Protein AF-A0A8T3ZAR1-F1 (afdb_monomer)

pLDDT: mean 90.06, std 7.73, range [50.22, 97.94]

Secondary structure (DSSP, 8-state):
---HHHHHHHHHHHHHHHHSTTEEHHHHHHHHT--HHHHHHHHHHHHHTTSEEEEE-SS-EEEEETTS---HHHHHHHHHTTSHHHHHHHHHHHHHSSEEHHHHHHHHT--HHHHHHHHHHHHHTTSEEEEEETTEEEEEES-HHHHHHHHHHHHHHH--HHHHHHHHHHHH--

Mean predicted aligned error: 5.58 Å

Foldseek 3Di:
DDDPVLVVLLVLLLVVCQQAPFDFLVVSCVSSVDDSVSSVVSLVVCVVVQQWDWDDDPPGITIHGSVDDDDPLLVLLLSQCLDLLLVQLQLVQLVVQKDFLVRSCVSSVHDSVVSVVSVVSCVVSQQWDWDDDPPTIIIGGPDSPSNLVSLVSNVVVNVHVSSVVSNVVVVVVD

Solvent-accessible surface area (backbone atoms only — not comparable to full-atom values): 9807 Å² total; per-residue (Å²): 134,81,58,68,67,62,50,52,52,44,47,53,50,49,55,48,26,61,64,22,46,55,39,36,66,73,57,48,32,68,76,65,73,46,58,68,72,60,48,53,53,46,51,51,51,37,38,77,70,58,54,30,42,80,45,75,59,102,86,47,56,27,33,30,37,50,89,60,83,70,53,75,65,52,50,54,52,53,59,49,54,68,39,65,70,52,40,50,48,49,53,53,24,61,77,56,58,45,37,37,69,66,57,48,24,63,76,65,72,40,58,66,78,60,44,53,53,52,52,51,50,36,38,77,69,64,42,36,45,72,47,78,57,90,94,45,53,36,35,25,58,67,54,55,66,61,53,50,51,52,46,59,67,30,40,79,61,63,79,43,68,69,59,49,54,51,47,52,58,47,63,75,73,104

Structure (mmCIF, N/CA/C/O backbone):
data_AF-A0A8T3ZAR1-F1
#
_entry.id   AF-A0A8T3ZAR1-F1
#
loop_
_atom_site.group_PDB
_atom_site.id
_atom_site.type_symbol
_atom_site.label_atom_id
_atom_site.label_alt_id
_atom_site.label_comp_id
_atom_site.label_asym_id
_atom_site.label_entity_id
_atom_site.label_seq_id
_atom_site.pdbx_PDB_ins_code
_atom_site.Cartn_x
_atom_site.Cartn_y
_atom_site.Cartn_z
_atom_site.occupancy
_atom_site.B_iso_or_equiv
_atom_site.auth_seq_id
_atom_site.auth_comp_id
_atom_site.auth_asym_id
_atom_site.auth_atom_id
_atom_site.pdbx_PDB_model_num
ATOM 1 N N . MET A 1 1 ? 19.322 3.024 -34.719 1.00 50.22 1 MET A N 1
ATOM 2 C CA . MET A 1 1 ? 18.540 1.819 -34.362 1.00 50.22 1 MET A CA 1
ATOM 3 C C . MET A 1 1 ? 18.859 1.466 -32.922 1.00 50.22 1 MET A C 1
ATOM 5 O O . MET A 1 1 ? 20.012 1.604 -32.543 1.00 50.22 1 MET A O 1
ATOM 9 N N . SER A 1 2 ? 17.866 1.113 -32.104 1.00 66.88 2 SER A N 1
ATOM 10 C CA . SER A 1 2 ? 18.153 0.631 -30.747 1.00 66.88 2 SER A CA 1
ATOM 11 C C . SER A 1 2 ? 18.667 -0.801 -30.834 1.00 66.88 2 SER A C 1
ATOM 13 O O . SER A 1 2 ? 18.075 -1.592 -31.562 1.00 66.88 2 SER A O 1
ATOM 15 N N . ASP A 1 3 ? 19.713 -1.120 -30.076 1.00 81.75 3 ASP A N 1
ATOM 16 C CA . ASP A 1 3 ? 20.172 -2.495 -29.867 1.00 81.75 3 ASP A CA 1
ATOM 17 C C . ASP A 1 3 ? 18.982 -3.376 -29.400 1.00 81.75 3 ASP A C 1
ATOM 19 O O . ASP A 1 3 ? 18.207 -2.938 -28.535 1.00 81.75 3 ASP A O 1
ATOM 23 N N . PRO A 1 4 ? 18.759 -4.560 -30.000 1.00 76.69 4 PRO A N 1
ATOM 24 C CA . PRO A 1 4 ? 17.757 -5.521 -29.544 1.00 76.69 4 PRO A CA 1
ATOM 25 C C . PRO A 1 4 ? 17.892 -5.906 -28.064 1.00 76.69 4 PRO A C 1
ATOM 27 O O . PRO A 1 4 ? 16.878 -5.954 -27.368 1.00 76.69 4 PRO A O 1
ATOM 30 N N . LEU A 1 5 ? 19.115 -6.085 -27.550 1.00 78.31 5 LEU A N 1
ATOM 31 C CA . LEU A 1 5 ? 19.353 -6.421 -26.138 1.00 78.31 5 LEU A CA 1
ATOM 32 C C . LEU A 1 5 ? 18.854 -5.301 -25.219 1.00 78.31 5 LEU A C 1
ATOM 34 O O . LEU A 1 5 ? 18.165 -5.534 -24.228 1.00 78.31 5 LEU A O 1
ATOM 38 N N . GLU A 1 6 ? 19.110 -4.053 -25.603 1.00 85.94 6 GLU A N 1
ATOM 39 C CA . GLU A 1 6 ? 18.620 -2.866 -24.902 1.00 85.94 6 GLU A CA 1
ATOM 40 C C . GLU A 1 6 ? 17.081 -2.788 -24.867 1.00 85.94 6 GLU A C 1
ATOM 42 O O . GLU A 1 6 ? 16.494 -2.252 -23.919 1.00 85.94 6 GLU A O 1
ATOM 47 N N . LEU A 1 7 ? 16.401 -3.289 -25.906 1.00 87.81 7 LEU A N 1
ATOM 48 C CA . LEU A 1 7 ? 14.938 -3.370 -25.944 1.00 87.81 7 LEU A CA 1
ATOM 49 C C . LEU A 1 7 ? 14.414 -4.452 -24.999 1.00 87.81 7 LEU A C 1
ATOM 51 O O . LEU A 1 7 ? 13.463 -4.182 -24.262 1.00 87.81 7 LEU A O 1
ATOM 55 N N . GLU A 1 8 ? 15.043 -5.624 -24.971 1.00 92.62 8 GLU A N 1
ATOM 56 C CA . GLU A 1 8 ? 14.687 -6.707 -24.050 1.00 92.62 8 GLU A CA 1
ATOM 57 C C . GLU A 1 8 ? 14.888 -6.301 -22.589 1.00 92.62 8 GLU A C 1
ATOM 59 O O . GLU A 1 8 ? 13.991 -6.501 -21.766 1.00 92.62 8 GLU A O 1
ATOM 64 N N . VAL A 1 9 ? 16.007 -5.642 -22.270 1.00 95.19 9 VAL A N 1
ATOM 65 C CA . VAL A 1 9 ? 16.276 -5.137 -20.917 1.00 95.19 9 VAL A CA 1
ATOM 66 C C . VAL A 1 9 ? 15.214 -4.123 -20.492 1.00 95.19 9 VAL A C 1
ATOM 68 O O . VAL A 1 9 ? 14.639 -4.239 -19.406 1.00 95.19 9 VAL A O 1
ATOM 71 N N . ARG A 1 10 ? 14.879 -3.155 -21.354 1.00 95.25 10 ARG A N 1
ATOM 72 C CA . ARG A 1 10 ? 13.817 -2.181 -21.050 1.00 95.25 10 ARG A CA 1
ATOM 73 C C . ARG A 1 10 ? 12.453 -2.830 -20.896 1.00 95.25 10 ARG A C 1
ATOM 75 O O . ARG A 1 10 ? 11.704 -2.415 -20.014 1.00 95.25 10 ARG A O 1
ATOM 82 N N . LYS A 1 11 ? 12.137 -3.837 -21.711 1.00 95.69 11 LYS A N 1
ATOM 83 C CA . LYS A 1 11 ? 10.902 -4.610 -21.576 1.00 95.69 11 LYS A CA 1
ATOM 84 C C . LYS A 1 11 ? 10.863 -5.327 -20.225 1.00 95.69 11 LYS A C 1
ATOM 86 O O . LYS A 1 11 ? 9.904 -5.144 -19.488 1.00 95.69 11 LYS A O 1
ATOM 91 N N . LYS A 1 12 ? 11.940 -6.020 -19.834 1.00 96.81 12 LYS A N 1
ATOM 92 C CA . LYS A 1 12 ? 12.060 -6.681 -18.520 1.00 96.81 12 LYS A CA 1
ATOM 93 C C . LYS A 1 12 ? 11.847 -5.700 -17.364 1.00 96.81 12 LYS A C 1
ATOM 95 O O . LYS A 1 12 ? 11.111 -6.004 -16.424 1.00 96.81 12 LYS A O 1
ATOM 100 N N . ILE A 1 13 ? 12.462 -4.517 -17.431 1.00 97.19 13 ILE A N 1
ATOM 101 C CA . ILE A 1 13 ? 12.293 -3.459 -16.423 1.00 97.19 13 ILE A CA 1
ATOM 102 C C . ILE A 1 13 ? 10.841 -2.978 -16.380 1.00 97.19 13 ILE A C 1
ATOM 104 O O . ILE A 1 13 ? 10.252 -2.915 -15.301 1.00 97.19 13 ILE A O 1
ATOM 108 N N . TYR A 1 14 ? 10.260 -2.657 -17.537 1.00 96.56 14 TYR A N 1
ATOM 109 C CA . TYR A 1 14 ? 8.886 -2.175 -17.640 1.00 96.56 14 TYR A CA 1
ATOM 110 C C . TYR A 1 14 ? 7.882 -3.198 -17.096 1.00 96.56 14 TYR A C 1
ATOM 112 O O . TYR A 1 14 ? 7.091 -2.865 -16.215 1.00 96.56 14 TYR A O 1
ATOM 120 N N . ASP A 1 15 ? 7.979 -4.453 -17.534 1.00 95.81 15 ASP A N 1
ATOM 121 C CA . ASP A 1 15 ? 7.109 -5.546 -17.094 1.00 95.81 15 ASP A CA 1
ATOM 122 C C . ASP A 1 15 ? 7.235 -5.776 -15.579 1.00 95.81 15 ASP A C 1
ATOM 124 O O . ASP A 1 15 ? 6.244 -6.026 -14.890 1.00 95.81 15 ASP A O 1
ATOM 128 N N . THR A 1 16 ? 8.442 -5.617 -15.023 1.00 96.00 16 THR A N 1
ATOM 129 C CA . THR A 1 16 ? 8.660 -5.689 -13.572 1.00 96.00 16 THR A CA 1
ATOM 130 C C . THR A 1 16 ? 7.985 -4.525 -12.842 1.00 96.00 16 THR A C 1
ATOM 132 O O . THR A 1 16 ? 7.351 -4.745 -11.814 1.00 96.00 16 THR A O 1
ATOM 135 N N . ILE A 1 17 ? 8.055 -3.299 -13.364 1.00 94.12 17 ILE A N 1
ATOM 136 C CA . ILE A 1 17 ? 7.378 -2.131 -12.772 1.00 94.12 17 ILE A CA 1
ATOM 137 C C . ILE A 1 17 ? 5.850 -2.281 -12.831 1.00 94.12 17 ILE A C 1
ATOM 139 O O . ILE A 1 17 ? 5.172 -1.950 -11.861 1.00 94.12 17 ILE A O 1
ATOM 143 N N . VAL A 1 18 ? 5.305 -2.811 -13.930 1.00 91.81 18 VAL A N 1
ATOM 144 C CA . VAL A 1 18 ? 3.868 -3.115 -14.061 1.00 91.81 18 VAL A CA 1
ATOM 145 C C . VAL A 1 18 ? 3.442 -4.194 -13.063 1.00 91.81 18 VAL A C 1
ATOM 147 O O . VAL A 1 18 ? 2.385 -4.089 -12.448 1.00 91.81 18 VAL A O 1
ATOM 150 N N . LYS A 1 19 ? 4.267 -5.231 -12.876 1.00 91.25 19 LYS A N 1
ATOM 151 C CA . LYS A 1 19 ? 3.977 -6.348 -11.964 1.00 91.25 19 LYS A CA 1
ATOM 152 C C . LYS A 1 19 ? 4.133 -5.985 -10.484 1.00 91.25 19 LYS A C 1
ATOM 154 O O . LYS A 1 19 ? 3.480 -6.605 -9.645 1.00 91.25 19 LYS A O 1
ATOM 159 N N . TYR A 1 20 ? 4.992 -5.018 -10.167 1.00 90.38 20 TYR A N 1
ATOM 160 C CA . TYR A 1 20 ? 5.262 -4.544 -8.808 1.00 90.38 20 TYR A CA 1
ATOM 161 C C . TYR A 1 20 ? 5.133 -3.014 -8.742 1.00 90.38 20 TYR A C 1
ATOM 163 O O . TYR A 1 20 ? 6.142 -2.307 -8.638 1.00 90.38 20 TYR A O 1
ATOM 171 N N . PRO A 1 21 ? 3.909 -2.458 -8.799 1.00 89.81 21 PRO A N 1
ATOM 172 C CA . PRO A 1 21 ? 3.741 -1.014 -8.827 1.00 89.81 21 PRO A CA 1
ATOM 173 C C . PRO A 1 21 ? 4.306 -0.355 -7.559 1.00 89.81 21 PRO A C 1
ATOM 175 O O . PRO A 1 21 ? 4.061 -0.782 -6.420 1.00 89.81 21 PRO A O 1
ATOM 178 N N . GLY A 1 22 ? 5.116 0.684 -7.758 1.00 88.19 22 GLY A N 1
ATOM 179 C CA . GLY A 1 22 ? 5.832 1.379 -6.697 1.00 88.19 22 GLY A CA 1
ATOM 180 C C . GLY A 1 22 ? 6.996 0.578 -6.101 1.00 88.19 22 GLY A C 1
ATOM 181 O O . GLY A 1 22 ? 7.357 0.783 -4.939 1.00 88.19 22 GLY A O 1
ATOM 182 N N . ILE A 1 23 ? 7.578 -0.344 -6.865 1.00 89.81 23 ILE A N 1
ATOM 183 C CA . ILE A 1 23 ? 8.871 -0.955 -6.548 1.00 89.81 23 ILE A CA 1
ATOM 184 C C . ILE A 1 23 ? 9.950 0.130 -6.411 1.00 89.81 23 ILE A C 1
ATOM 186 O O . ILE A 1 23 ? 9.902 1.163 -7.086 1.00 89.81 23 ILE A O 1
ATOM 190 N N . HIS A 1 24 ? 10.911 -0.071 -5.508 1.00 90.62 24 HIS A N 1
ATOM 191 C CA . HIS A 1 24 ? 12.069 0.820 -5.367 1.00 90.62 24 HIS A CA 1
ATOM 192 C C . HIS A 1 24 ? 13.283 0.272 -6.125 1.00 90.62 24 HIS A C 1
ATOM 194 O O . HIS A 1 24 ? 13.374 -0.928 -6.378 1.00 90.62 24 HIS A O 1
ATOM 200 N N . LEU A 1 25 ? 14.269 1.132 -6.409 1.00 90.62 25 LEU A N 1
ATOM 201 C CA . LEU A 1 25 ? 15.406 0.800 -7.282 1.00 90.62 25 LEU A CA 1
ATOM 202 C C . LEU A 1 25 ? 16.138 -0.488 -6.871 1.00 90.62 25 LEU A C 1
ATOM 204 O O . LEU A 1 25 ? 16.343 -1.362 -7.701 1.00 90.62 25 L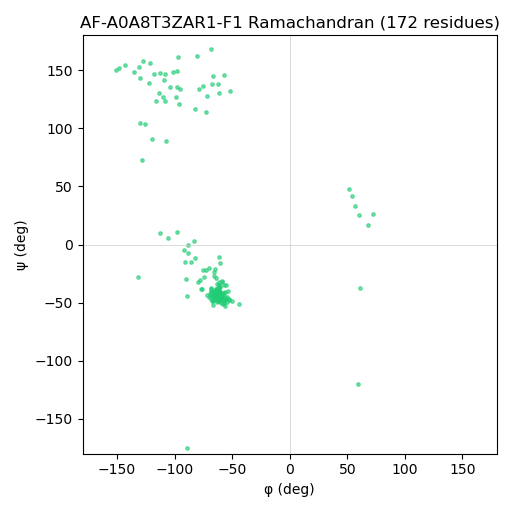EU A O 1
ATOM 208 N N . ARG A 1 26 ? 16.468 -0.652 -5.581 1.00 89.75 26 ARG A N 1
ATOM 209 C CA . ARG A 1 26 ? 17.157 -1.863 -5.086 1.00 89.75 26 ARG A CA 1
ATOM 210 C C . ARG A 1 26 ? 16.361 -3.159 -5.281 1.00 89.75 26 ARG A C 1
ATOM 212 O O . ARG A 1 26 ? 16.948 -4.202 -5.536 1.00 89.75 26 ARG A O 1
ATOM 219 N N . GLU A 1 27 ? 15.040 -3.127 -5.123 1.00 90.38 27 GLU A N 1
ATOM 220 C CA . GLU A 1 27 ? 14.220 -4.323 -5.323 1.00 90.38 27 GLU A CA 1
ATOM 221 C C . GLU A 1 27 ? 14.035 -4.590 -6.815 1.00 90.38 27 GLU A C 1
ATOM 223 O O . GLU A 1 27 ? 14.127 -5.737 -7.241 1.00 90.38 27 GLU A O 1
ATOM 228 N N . LEU A 1 28 ? 13.872 -3.532 -7.614 1.00 93.81 28 LEU A N 1
ATOM 229 C CA . LEU A 1 28 ? 13.849 -3.625 -9.069 1.00 93.81 28 LEU A CA 1
ATOM 230 C C . LEU A 1 28 ? 15.137 -4.280 -9.578 1.00 93.81 28 LEU A C 1
ATOM 232 O O . LEU A 1 28 ? 15.055 -5.270 -10.290 1.00 93.81 28 LEU A O 1
ATOM 236 N N . GLN A 1 29 ? 16.297 -3.829 -9.096 1.00 94.81 29 GLN A N 1
ATOM 237 C CA . GLN A 1 29 ? 17.601 -4.426 -9.377 1.00 94.81 29 GLN A CA 1
ATOM 238 C C . GLN A 1 29 ? 17.645 -5.920 -9.046 1.00 94.81 29 GLN A C 1
ATOM 240 O O . GLN A 1 29 ? 18.060 -6.718 -9.882 1.00 94.81 29 GLN A O 1
ATOM 245 N N . ARG A 1 30 ? 17.190 -6.312 -7.847 1.00 92.81 30 ARG A N 1
ATOM 246 C CA . ARG A 1 30 ? 17.152 -7.723 -7.432 1.00 92.81 30 ARG A CA 1
ATOM 247 C C . ARG A 1 30 ? 16.248 -8.571 -8.324 1.00 92.81 30 ARG A C 1
ATOM 249 O O . ARG A 1 30 ? 16.601 -9.704 -8.610 1.00 92.81 30 ARG A O 1
ATOM 256 N N . LYS A 1 31 ? 15.093 -8.047 -8.745 1.00 93.88 31 LYS A N 1
ATOM 257 C CA . LYS A 1 31 ? 14.138 -8.780 -9.592 1.00 93.88 31 LYS A CA 1
ATOM 258 C C . LYS A 1 31 ? 14.555 -8.827 -11.062 1.00 93.88 31 LYS A C 1
ATOM 260 O O . LYS A 1 31 ? 14.207 -9.774 -11.760 1.00 93.88 31 LYS A O 1
ATOM 265 N N . THR A 1 32 ? 15.256 -7.807 -11.552 1.00 95.06 32 THR A N 1
ATOM 266 C CA . THR A 1 32 ? 15.725 -7.764 -12.942 1.00 95.06 32 THR A CA 1
ATOM 267 C C . THR A 1 32 ? 17.113 -8.368 -13.117 1.00 95.06 32 THR A C 1
ATOM 269 O O . THR A 1 32 ? 17.478 -8.646 -14.256 1.00 95.06 32 THR A O 1
ATOM 272 N N . GLU A 1 33 ? 17.865 -8.574 -12.032 1.00 94.06 33 GLU A N 1
ATOM 273 C CA . GLU A 1 33 ? 19.250 -9.075 -12.028 1.00 94.06 33 GLU A CA 1
ATOM 274 C C . GLU A 1 33 ? 20.199 -8.204 -12.872 1.00 94.06 33 GLU A C 1
ATOM 276 O O . GLU A 1 33 ? 21.136 -8.684 -13.500 1.00 94.06 33 GLU A O 1
ATOM 281 N N . LEU A 1 34 ? 19.939 -6.893 -12.907 1.00 93.56 34 LEU A N 1
ATOM 282 C CA . LEU A 1 34 ? 20.728 -5.930 -13.679 1.00 93.56 34 LEU A CA 1
ATOM 283 C C . LEU A 1 34 ? 21.751 -5.228 -12.785 1.00 93.56 34 LEU A C 1
ATOM 285 O O . LEU A 1 34 ? 21.503 -4.983 -11.603 1.00 93.56 34 LEU A O 1
ATOM 289 N N . ALA A 1 35 ? 22.885 -4.838 -13.364 1.00 91.88 35 ALA A N 1
ATOM 290 C CA . ALA A 1 35 ? 23.826 -3.944 -12.698 1.00 91.88 35 ALA A CA 1
ATOM 291 C C . ALA A 1 35 ? 23.208 -2.546 -12.513 1.00 91.88 35 ALA A C 1
ATOM 293 O O . ALA A 1 35 ? 22.488 -2.062 -13.388 1.00 91.88 35 ALA A O 1
ATOM 294 N N . THR A 1 36 ? 23.524 -1.868 -11.403 1.00 88.25 36 THR A N 1
ATOM 295 C CA . THR A 1 36 ? 22.924 -0.572 -11.030 1.00 88.25 36 THR A CA 1
ATOM 296 C C . THR A 1 36 ? 23.022 0.476 -12.139 1.00 88.25 36 THR A C 1
ATOM 298 O O . THR A 1 36 ? 22.019 1.097 -12.469 1.00 88.25 36 THR A O 1
ATOM 301 N N . GLY A 1 37 ? 24.197 0.635 -12.761 1.00 88.38 37 GLY A N 1
ATOM 302 C CA . GLY A 1 37 ? 24.400 1.637 -13.815 1.00 88.38 37 GLY A CA 1
ATOM 303 C C . GLY A 1 37 ? 23.559 1.385 -15.072 1.00 88.38 37 GLY A C 1
ATOM 304 O O . GLY A 1 37 ? 23.011 2.325 -15.643 1.00 88.38 37 GLY A O 1
ATOM 305 N N . SER A 1 38 ? 23.397 0.116 -15.464 1.00 91.62 38 SER A N 1
ATOM 306 C CA . SER A 1 38 ? 22.510 -0.263 -16.572 1.00 91.62 38 SER A CA 1
ATOM 307 C C . SER A 1 38 ? 21.051 0.012 -16.201 1.00 91.62 38 SER A C 1
ATOM 309 O O . SER A 1 38 ? 20.343 0.692 -16.944 1.00 91.62 38 SER A O 1
ATOM 311 N N . LEU A 1 39 ? 20.610 -0.428 -15.016 1.00 94.75 39 LEU A N 1
ATOM 312 C CA . LEU A 1 39 ? 19.240 -0.205 -14.559 1.00 94.75 39 LEU A CA 1
ATOM 313 C C . LEU A 1 39 ? 18.877 1.287 -14.527 1.00 94.75 39 LEU A C 1
ATOM 315 O O . LEU A 1 39 ? 17.835 1.661 -15.065 1.00 94.75 39 LEU A O 1
ATOM 319 N N . ASP A 1 40 ? 19.735 2.130 -13.949 1.00 93.00 40 ASP A N 1
ATOM 320 C CA . ASP A 1 40 ? 19.513 3.577 -13.863 1.00 93.00 40 ASP A CA 1
ATOM 321 C C . ASP A 1 40 ? 19.365 4.214 -15.247 1.00 93.00 40 ASP A C 1
ATOM 323 O O . ASP A 1 40 ? 18.426 4.984 -15.475 1.00 93.00 40 ASP A O 1
ATOM 327 N N . TYR A 1 41 ? 20.235 3.851 -16.196 1.00 93.88 41 TYR A N 1
ATOM 328 C CA . TYR A 1 41 ? 20.155 4.330 -17.575 1.00 93.88 41 TYR A CA 1
ATOM 329 C C . TYR A 1 41 ? 18.805 3.988 -18.220 1.00 93.88 41 TYR A C 1
ATOM 331 O O . TYR A 1 41 ? 18.105 4.861 -18.747 1.00 93.88 41 TYR A O 1
ATOM 339 N N . HIS A 1 42 ? 18.400 2.720 -18.147 1.00 95.75 42 HIS A N 1
ATOM 340 C CA . HIS A 1 42 ? 17.167 2.258 -18.776 1.00 95.75 42 HIS A CA 1
ATOM 341 C C . HIS A 1 42 ? 15.914 2.830 -18.115 1.00 95.75 42 HIS A C 1
ATOM 343 O O . HIS A 1 42 ? 14.979 3.219 -18.816 1.00 95.75 42 HIS A O 1
ATOM 349 N N . VAL A 1 43 ? 15.891 2.915 -16.784 1.00 95.69 43 VAL A N 1
ATOM 350 C CA . VAL A 1 43 ? 14.801 3.537 -16.022 1.00 95.69 43 VAL A CA 1
ATOM 351 C C . VAL A 1 43 ? 14.673 5.012 -16.390 1.00 95.69 43 VAL A C 1
ATOM 353 O O . VAL A 1 43 ? 13.568 5.479 -16.670 1.00 95.69 43 VAL A O 1
ATOM 356 N N . HIS A 1 44 ? 15.790 5.741 -16.466 1.00 95.06 44 HIS A N 1
ATOM 357 C CA . HIS A 1 44 ? 15.785 7.136 -16.898 1.00 95.06 44 HIS A CA 1
ATOM 358 C C . HIS A 1 44 ? 15.207 7.286 -18.312 1.00 95.06 44 HIS A C 1
ATOM 360 O O . HIS A 1 44 ? 14.372 8.158 -18.557 1.00 95.06 44 HIS A O 1
ATOM 366 N N . LEU A 1 45 ? 15.591 6.404 -19.239 1.00 95.19 45 LEU A N 1
ATOM 367 C CA . LEU A 1 45 ? 15.082 6.431 -20.607 1.00 95.19 45 LEU A CA 1
ATOM 368 C C . LEU A 1 45 ? 13.584 6.100 -20.685 1.00 95.19 45 LEU A C 1
ATOM 370 O O . LEU A 1 45 ? 12.851 6.778 -21.405 1.00 95.19 45 LEU A O 1
ATOM 374 N N . LEU A 1 46 ? 13.114 5.095 -19.940 1.00 95.94 46 LEU A N 1
ATOM 375 C CA . LEU A 1 46 ? 11.691 4.750 -19.844 1.00 95.94 46 LEU A CA 1
ATOM 376 C C . LEU A 1 46 ? 10.868 5.914 -19.277 1.00 95.94 46 LEU A C 1
ATOM 378 O O . LEU A 1 46 ? 9.782 6.198 -19.783 1.00 95.94 46 LEU A O 1
ATOM 382 N N . HIS A 1 47 ? 11.395 6.611 -18.267 1.00 95.69 47 HIS A N 1
ATOM 383 C CA . HIS A 1 47 ? 10.758 7.795 -17.694 1.00 95.69 47 HIS A CA 1
ATOM 384 C C . HIS A 1 47 ? 10.706 8.946 -18.703 1.00 95.69 47 HIS A C 1
ATOM 386 O O . HIS A 1 47 ? 9.642 9.512 -18.940 1.00 95.69 47 HIS A O 1
ATOM 392 N N . LYS A 1 48 ? 11.826 9.243 -19.377 1.00 95.56 48 LYS A N 1
ATOM 393 C CA . LYS A 1 48 ? 11.901 10.282 -20.418 1.00 95.56 48 LYS A CA 1
ATOM 394 C C . LYS A 1 48 ? 10.932 10.021 -21.576 1.00 95.56 48 LYS A C 1
ATOM 396 O O . LYS A 1 48 ? 10.420 10.962 -22.171 1.00 95.56 48 LYS A O 1
ATOM 401 N N . ARG A 1 49 ? 10.673 8.750 -21.892 1.00 94.25 49 ARG A N 1
ATOM 402 C CA . ARG A 1 49 ? 9.708 8.323 -22.919 1.00 94.25 49 ARG A CA 1
ATOM 403 C C . ARG A 1 49 ? 8.258 8.278 -22.425 1.00 94.25 49 ARG A C 1
ATOM 405 O O . ARG A 1 49 ? 7.390 7.850 -23.175 1.00 94.25 49 ARG A O 1
ATOM 412 N N . GLY A 1 50 ? 7.993 8.669 -21.179 1.00 92.88 50 GLY A N 1
ATOM 413 C CA . GLY A 1 50 ? 6.650 8.673 -20.602 1.00 92.88 50 GLY A CA 1
ATOM 414 C C . GLY A 1 50 ? 6.057 7.279 -20.392 1.00 92.88 50 GLY A C 1
ATOM 415 O O . GLY A 1 50 ? 4.850 7.163 -20.216 1.00 92.88 50 GLY A O 1
ATOM 416 N N . MET A 1 51 ? 6.871 6.217 -20.413 1.00 94.75 51 MET A N 1
ATOM 417 C CA . MET A 1 51 ? 6.387 4.848 -20.188 1.00 94.75 51 MET A CA 1
ATOM 418 C C . MET A 1 51 ? 6.193 4.556 -18.701 1.00 94.75 51 MET A C 1
ATOM 420 O O . MET A 1 51 ? 5.297 3.802 -18.321 1.00 94.75 51 MET A O 1
ATOM 424 N N . ILE A 1 52 ? 7.018 5.167 -17.853 1.00 95.12 52 ILE A N 1
ATOM 425 C CA . ILE A 1 52 ? 6.941 5.041 -16.397 1.00 95.12 52 ILE A CA 1
ATOM 426 C C . ILE A 1 52 ? 6.884 6.420 -15.747 1.00 95.12 52 ILE A C 1
ATOM 428 O O . ILE A 1 52 ? 7.333 7.411 -16.322 1.00 95.12 52 ILE A O 1
ATOM 432 N N . ARG A 1 53 ? 6.366 6.468 -14.522 1.00 91.75 53 ARG A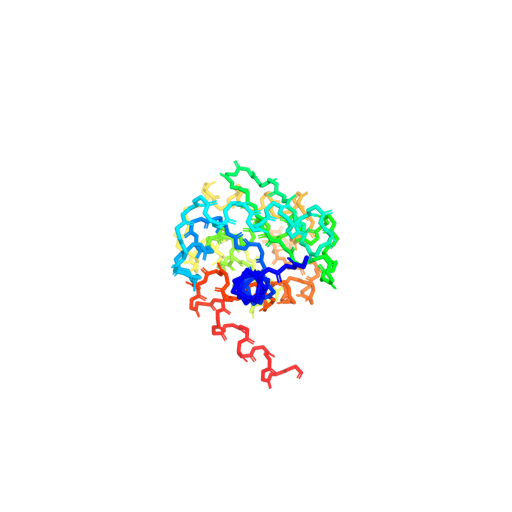 N 1
ATOM 433 C CA . ARG A 1 53 ? 6.391 7.629 -13.632 1.00 91.75 53 ARG A CA 1
ATOM 434 C C . ARG A 1 53 ? 7.346 7.359 -12.480 1.00 91.75 53 ARG A C 1
ATOM 436 O O . ARG A 1 53 ? 7.411 6.236 -11.974 1.00 91.75 53 ARG A O 1
ATOM 443 N N . VAL A 1 54 ? 8.070 8.397 -12.081 1.00 91.12 54 VAL A N 1
ATOM 444 C CA . VAL A 1 54 ? 9.028 8.360 -10.978 1.00 91.12 54 VAL A CA 1
ATOM 445 C C . VAL A 1 54 ? 8.536 9.302 -9.893 1.00 91.12 54 VAL A C 1
ATOM 447 O O . VAL A 1 54 ? 8.328 10.485 -10.146 1.00 91.12 54 VAL A O 1
ATOM 450 N N . GLU A 1 55 ? 8.364 8.786 -8.684 1.00 86.25 55 GLU A N 1
ATOM 451 C CA . GLU A 1 55 ? 7.882 9.569 -7.547 1.00 86.25 55 GLU A CA 1
ATOM 452 C C . GLU A 1 55 ? 8.789 9.369 -6.345 1.00 86.25 55 GLU A C 1
ATOM 454 O O . GLU A 1 55 ? 9.287 8.271 -6.106 1.00 86.25 55 GLU A O 1
ATOM 459 N N . LYS A 1 56 ? 9.005 10.428 -5.570 1.00 81.38 56 LYS A N 1
ATOM 460 C CA . LYS A 1 56 ? 9.693 10.324 -4.285 1.00 81.38 56 LYS A CA 1
ATOM 461 C C . LYS A 1 56 ? 8.645 10.218 -3.188 1.00 81.38 56 LYS A C 1
ATOM 463 O O . LYS A 1 56 ? 7.819 11.115 -3.050 1.00 81.38 56 LYS A O 1
ATOM 468 N N . ASP A 1 57 ? 8.689 9.133 -2.421 1.00 72.31 57 ASP A N 1
ATOM 469 C CA . ASP A 1 57 ? 8.034 9.096 -1.115 1.00 72.31 57 ASP A CA 1
ATOM 470 C C . ASP A 1 57 ? 9.008 9.586 -0.025 1.00 72.31 57 ASP A C 1
ATOM 472 O O . ASP A 1 57 ? 10.118 10.034 -0.319 1.00 72.31 57 ASP A O 1
ATOM 476 N N . GLN A 1 58 ? 8.600 9.520 1.246 1.00 64.62 58 GLN A N 1
ATOM 477 C CA . GLN A 1 58 ? 9.402 10.017 2.371 1.00 64.62 58 GLN A CA 1
ATOM 478 C C . GLN A 1 58 ? 10.770 9.320 2.535 1.00 64.62 58 GLN A C 1
ATOM 480 O O . GLN A 1 58 ? 11.616 9.834 3.264 1.00 64.62 58 GLN A O 1
ATOM 485 N N . ARG A 1 59 ? 11.008 8.156 1.909 1.00 71.50 59 ARG A N 1
ATOM 486 C CA . ARG A 1 59 ? 12.252 7.376 2.073 1.00 71.50 59 ARG A CA 1
ATOM 487 C C . ARG A 1 59 ? 12.896 6.919 0.764 1.00 71.50 59 ARG A C 1
ATOM 489 O O . ARG A 1 59 ? 14.108 6.721 0.737 1.00 71.50 59 ARG A O 1
ATOM 496 N N . PHE A 1 60 ? 12.130 6.716 -0.305 1.00 79.31 60 PHE A N 1
ATOM 497 C CA . PHE A 1 60 ? 12.599 6.067 -1.526 1.00 79.31 60 PHE A CA 1
ATOM 498 C C . PHE A 1 60 ? 12.001 6.673 -2.797 1.00 79.31 60 PHE A C 1
ATOM 500 O O . PHE A 1 60 ? 10.890 7.199 -2.822 1.00 79.31 60 PHE A O 1
ATOM 507 N N . THR A 1 61 ? 12.744 6.513 -3.894 1.00 88.69 61 THR A N 1
ATOM 508 C CA . THR A 1 61 ? 12.217 6.711 -5.247 1.00 88.69 61 THR A CA 1
ATOM 509 C C . THR A 1 61 ? 11.418 5.477 -5.662 1.00 88.69 61 THR A C 1
ATOM 511 O O . THR A 1 61 ? 11.861 4.341 -5.461 1.00 88.69 61 THR A O 1
ATOM 514 N N . ARG A 1 62 ? 10.235 5.710 -6.224 1.00 89.00 62 ARG A N 1
ATOM 515 C CA . ARG A 1 62 ? 9.225 4.718 -6.580 1.00 89.00 62 ARG A CA 1
ATOM 516 C C . ARG A 1 62 ? 8.912 4.797 -8.061 1.00 89.00 62 ARG A C 1
ATOM 518 O O . ARG A 1 62 ? 8.781 5.891 -8.609 1.00 89.00 62 ARG A O 1
ATOM 525 N N . TYR A 1 63 ? 8.762 3.630 -8.673 1.00 91.44 63 TYR A N 1
ATOM 526 C CA . TYR A 1 63 ? 8.493 3.496 -10.098 1.00 91.44 63 TYR A CA 1
ATOM 527 C C . TYR A 1 63 ? 7.100 2.922 -10.329 1.00 91.44 63 TYR A C 1
ATOM 529 O O . TYR A 1 63 ? 6.739 1.903 -9.741 1.00 91.44 63 TYR A O 1
ATOM 537 N N . TYR A 1 64 ? 6.330 3.567 -11.199 1.00 90.69 64 TYR A N 1
ATOM 538 C CA . TYR A 1 64 ? 4.981 3.145 -11.582 1.00 90.69 64 TYR A CA 1
ATOM 539 C C . TYR A 1 64 ? 4.848 3.139 -13.103 1.00 90.69 64 TYR A C 1
ATOM 541 O O . TYR A 1 64 ? 5.511 3.920 -13.784 1.00 90.69 64 TYR A O 1
ATOM 549 N N . SER A 1 65 ? 3.967 2.303 -13.650 1.00 92.06 65 SER A N 1
ATOM 550 C CA . SER A 1 65 ? 3.606 2.398 -15.067 1.00 92.06 65 SER A CA 1
ATOM 551 C C . SER A 1 65 ? 2.839 3.694 -15.331 1.00 92.06 65 SER A C 1
ATOM 553 O O . SER A 1 65 ? 1.952 4.064 -14.563 1.00 92.06 65 SER A O 1
ATOM 555 N N . ALA A 1 66 ? 3.136 4.382 -16.433 1.00 89.88 66 ALA A N 1
ATOM 556 C CA . ALA A 1 66 ? 2.360 5.553 -16.839 1.00 89.88 66 ALA A CA 1
ATOM 557 C C . ALA A 1 66 ? 0.945 5.190 -17.323 1.00 89.88 66 ALA A C 1
ATOM 559 O O . ALA A 1 66 ? 0.062 6.047 -17.302 1.00 89.88 66 ALA A O 1
ATOM 560 N N . GLN A 1 67 ? 0.731 3.930 -17.719 1.00 85.31 67 GLN A N 1
ATOM 561 C CA . GLN A 1 67 ? -0.556 3.407 -18.191 1.00 85.31 67 GLN A CA 1
ATOM 562 C C . GLN A 1 67 ? -1.500 2.997 -17.051 1.00 85.31 67 GLN A C 1
ATOM 564 O O . GLN A 1 67 ? -2.677 2.763 -17.297 1.00 85.31 67 GLN A O 1
ATOM 569 N N . GLN A 1 68 ? -1.008 2.923 -15.810 1.00 76.31 68 GLN A N 1
ATOM 570 C CA . GLN A 1 68 ? -1.817 2.663 -14.618 1.00 76.31 68 GLN A CA 1
ATOM 571 C C . GLN A 1 68 ? -1.938 3.963 -13.812 1.00 76.31 68 GLN A C 1
ATOM 573 O O . GLN A 1 68 ? -1.072 4.268 -12.985 1.00 76.31 68 GLN A O 1
ATOM 578 N N . PRO A 1 69 ? -2.951 4.804 -14.092 1.00 73.88 69 PRO A N 1
ATOM 579 C CA . PRO A 1 69 ? -3.104 6.061 -13.388 1.00 73.88 69 PRO A CA 1
ATOM 580 C C . PRO A 1 69 ? -3.598 5.821 -11.960 1.00 73.88 69 PRO A C 1
ATOM 582 O O . PRO A 1 69 ? -4.730 5.412 -11.742 1.00 73.88 69 PRO A O 1
ATOM 585 N N . PHE A 1 70 ? -2.745 6.141 -10.991 1.00 81.31 70 PHE A N 1
ATOM 586 C CA . PHE A 1 70 ? -3.136 6.338 -9.599 1.00 81.31 70 PHE A CA 1
ATOM 587 C C . PHE A 1 70 ? -3.366 7.826 -9.351 1.00 81.31 70 PHE A C 1
ATOM 589 O O . PHE A 1 70 ? -2.545 8.662 -9.758 1.00 81.31 70 PHE A O 1
ATOM 596 N N . SER A 1 71 ? -4.466 8.157 -8.685 1.00 85.25 71 SER A N 1
ATOM 597 C CA . SER A 1 71 ? -4.736 9.518 -8.227 1.00 85.25 71 SER A CA 1
ATOM 598 C C . SER A 1 71 ? -3.761 9.930 -7.111 1.00 85.25 71 SER A C 1
ATOM 600 O O . SER A 1 71 ? -3.018 9.110 -6.563 1.00 85.25 71 SER A O 1
ATOM 602 N N . SER A 1 72 ? -3.725 11.218 -6.760 1.00 81.50 72 SER A N 1
ATOM 603 C CA . SER A 1 72 ? -2.907 11.686 -5.631 1.00 81.50 72 SER A CA 1
ATOM 604 C C . SER A 1 72 ? -3.340 11.053 -4.303 1.00 81.50 72 SER A C 1
ATOM 606 O O . SER A 1 72 ? -2.479 10.719 -3.489 1.00 81.50 72 SER A O 1
ATOM 608 N N . SER A 1 73 ? -4.643 10.821 -4.108 1.00 84.62 73 SER A N 1
ATOM 609 C CA . SER A 1 73 ? -5.159 10.131 -2.923 1.00 84.62 73 SER A CA 1
ATOM 610 C C . SER A 1 73 ? -4.776 8.652 -2.926 1.00 84.62 73 SER A C 1
ATOM 612 O O . SER A 1 73 ? -4.286 8.168 -1.909 1.00 84.62 73 SER A O 1
ATOM 614 N N . ASP A 1 74 ? -4.865 7.955 -4.068 1.00 87.50 74 ASP A N 1
ATOM 615 C CA . ASP A 1 74 ? -4.381 6.569 -4.177 1.00 87.50 74 ASP A CA 1
ATOM 616 C C . ASP A 1 74 ? -2.916 6.476 -3.735 1.00 87.50 74 ASP A C 1
ATOM 618 O O . ASP A 1 74 ? -2.558 5.623 -2.932 1.00 87.50 74 ASP A O 1
ATOM 622 N N . LYS A 1 75 ? -2.059 7.398 -4.188 1.00 81.44 75 LYS A N 1
ATOM 623 C CA . LYS A 1 75 ? -0.630 7.430 -3.820 1.00 81.44 75 LYS A CA 1
ATOM 624 C C . LYS A 1 75 ? -0.389 7.638 -2.339 1.00 81.44 75 LYS A C 1
ATOM 626 O O . LYS A 1 75 ? 0.504 7.008 -1.770 1.00 81.44 75 LYS A O 1
ATOM 631 N N . GLN A 1 76 ? -1.190 8.485 -1.715 1.00 85.50 76 GLN A N 1
ATOM 632 C CA . GLN A 1 76 ? -1.136 8.729 -0.283 1.00 85.50 76 GLN A CA 1
ATOM 633 C C . GLN A 1 76 ? -1.516 7.467 0.504 1.00 85.50 76 GLN A C 1
ATOM 635 O O . GLN A 1 76 ? -0.761 7.046 1.385 1.00 85.50 76 GLN A O 1
ATOM 640 N N . VAL A 1 77 ? -2.601 6.789 0.113 1.00 90.44 77 VAL A N 1
ATOM 641 C CA . VAL A 1 77 ? -3.005 5.500 0.697 1.00 90.44 77 VAL A CA 1
ATOM 642 C C . VAL A 1 77 ? -1.931 4.438 0.464 1.00 90.44 77 VAL A C 1
ATOM 644 O O . VAL A 1 77 ? -1.505 3.779 1.408 1.00 90.44 77 VAL A O 1
ATOM 647 N N . MET A 1 78 ? -1.418 4.311 -0.762 1.00 87.50 78 MET A N 1
ATOM 648 C CA . MET A 1 78 ? -0.354 3.367 -1.114 1.00 87.50 78 MET A CA 1
ATOM 649 C C . MET A 1 78 ? 0.903 3.575 -0.272 1.00 87.50 78 MET A C 1
ATOM 651 O O . MET A 1 78 ? 1.505 2.601 0.170 1.00 87.50 78 MET A O 1
ATOM 655 N N . SER A 1 79 ? 1.303 4.827 -0.037 1.00 86.06 79 SER A N 1
ATOM 656 C CA . SER A 1 79 ? 2.448 5.168 0.813 1.00 86.06 79 SER A CA 1
ATOM 657 C C . SER A 1 79 ? 2.257 4.652 2.243 1.00 86.06 79 SER A C 1
ATOM 659 O O . SER A 1 79 ? 3.156 4.023 2.804 1.00 86.06 79 SER A O 1
ATOM 661 N N . LEU A 1 80 ? 1.062 4.836 2.811 1.00 90.00 80 LEU A N 1
ATOM 662 C CA . LEU A 1 80 ? 0.715 4.337 4.143 1.00 90.00 80 LEU A CA 1
ATOM 663 C C . LEU A 1 80 ? 0.635 2.810 4.188 1.00 90.00 80 LEU A C 1
ATOM 665 O O . LEU A 1 80 ? 1.185 2.203 5.106 1.00 90.00 80 LEU A O 1
ATOM 669 N N . LEU A 1 81 ? 0.058 2.185 3.160 1.00 90.75 81 LEU A N 1
ATOM 670 C CA . LEU A 1 81 ? 0.031 0.732 2.998 1.00 90.75 81 LEU A CA 1
ATOM 671 C C . LEU A 1 81 ? 1.434 0.122 2.888 1.00 90.75 81 LEU A C 1
ATOM 673 O O . LEU A 1 81 ? 1.567 -1.085 2.995 1.00 90.75 81 LEU A O 1
ATOM 677 N N . ARG A 1 82 ? 2.522 0.883 2.725 1.00 85.00 82 ARG A N 1
ATOM 678 C CA . ARG A 1 82 ? 3.877 0.304 2.825 1.00 85.00 82 ARG A CA 1
ATOM 679 C C . ARG A 1 82 ? 4.273 -0.047 4.253 1.00 85.00 82 ARG A C 1
ATOM 681 O O . ARG A 1 82 ? 5.162 -0.877 4.433 1.00 85.00 82 ARG A O 1
ATOM 688 N N . GLN A 1 83 ? 3.638 0.560 5.250 1.00 89.12 83 GLN A N 1
ATOM 689 C CA . GLN A 1 83 ? 3.885 0.247 6.649 1.00 89.12 83 GLN A CA 1
ATOM 690 C C . GLN A 1 83 ? 3.083 -0.997 7.033 1.00 89.12 83 GLN A C 1
ATOM 692 O O . GLN A 1 83 ? 1.854 -0.970 7.018 1.00 89.12 83 GLN A O 1
ATOM 697 N N . GLU A 1 84 ? 3.782 -2.069 7.400 1.00 91.00 84 GLU A N 1
ATOM 698 C CA . GLU A 1 84 ? 3.188 -3.349 7.817 1.00 91.00 84 GLU A CA 1
ATOM 699 C C . GLU A 1 84 ? 2.115 -3.161 8.892 1.00 91.00 84 GLU A C 1
ATOM 701 O O . GLU A 1 84 ? 0.976 -3.586 8.725 1.00 91.00 84 GLU A O 1
ATOM 706 N N . THR A 1 85 ? 2.425 -2.387 9.934 1.00 93.44 85 THR A N 1
ATOM 707 C CA . THR A 1 85 ? 1.480 -2.073 11.009 1.00 93.44 85 THR A CA 1
ATOM 708 C C . THR A 1 85 ? 0.188 -1.435 10.496 1.00 93.44 85 THR A C 1
ATOM 710 O O . THR A 1 85 ? -0.894 -1.788 10.955 1.00 93.44 85 T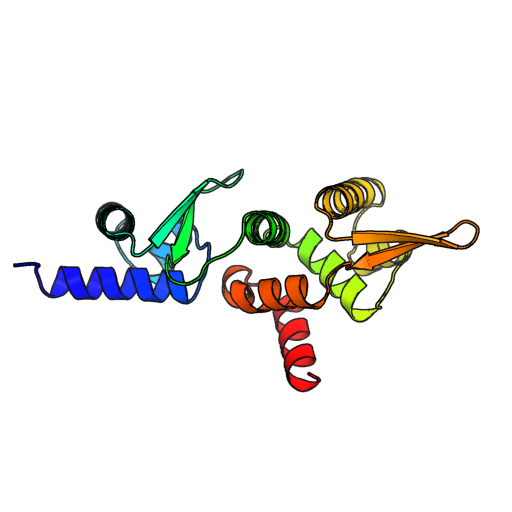HR A O 1
ATOM 713 N N . ILE A 1 86 ?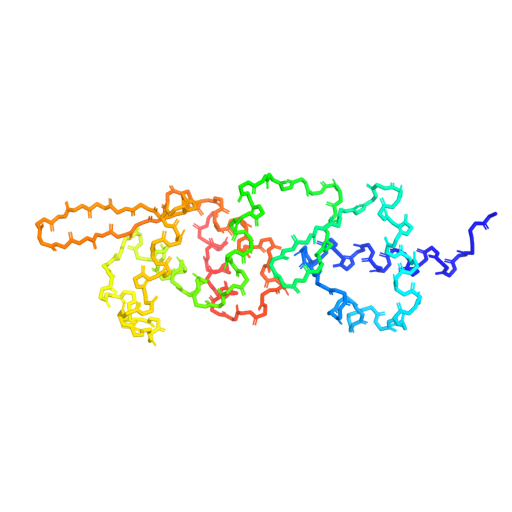 0.275 -0.517 9.525 1.00 94.56 86 ILE A N 1
ATOM 714 C CA . ILE A 1 86 ? -0.912 0.107 8.927 1.00 94.56 86 ILE A CA 1
ATOM 715 C C . ILE A 1 86 ? -1.721 -0.924 8.140 1.00 94.56 86 ILE A C 1
ATOM 717 O O . ILE A 1 86 ? -2.944 -0.953 8.274 1.00 94.56 86 ILE A O 1
ATOM 721 N N . ARG A 1 87 ? -1.063 -1.783 7.351 1.00 94.81 87 ARG A N 1
ATOM 722 C CA . ARG A 1 87 ? -1.755 -2.852 6.619 1.00 94.81 87 ARG A CA 1
ATOM 723 C C . ARG A 1 87 ? -2.504 -3.775 7.571 1.00 94.81 87 ARG A C 1
ATOM 725 O O . ARG A 1 87 ? -3.682 -4.025 7.349 1.00 94.81 87 ARG A O 1
ATOM 732 N N . HIS A 1 88 ? -1.862 -4.204 8.655 1.00 95.56 88 HIS A N 1
ATOM 733 C CA . HIS A 1 88 ? -2.475 -5.079 9.654 1.00 95.56 88 HIS A CA 1
ATOM 734 C C . HIS A 1 88 ? -3.685 -4.422 10.334 1.00 95.56 88 HIS A C 1
ATOM 736 O O . HIS A 1 88 ? -4.735 -5.055 10.445 1.00 95.56 88 HIS A O 1
ATOM 742 N N . ILE A 1 89 ? -3.579 -3.140 10.714 1.00 96.81 89 ILE A N 1
ATOM 743 C CA . ILE A 1 89 ? -4.712 -2.373 11.259 1.00 96.81 89 ILE A CA 1
ATOM 744 C C . ILE A 1 89 ? -5.874 -2.360 10.260 1.00 96.81 89 ILE A C 1
ATOM 746 O O . ILE A 1 89 ? -7.007 -2.662 10.629 1.00 96.81 89 ILE A O 1
ATOM 750 N N . LEU A 1 90 ? -5.604 -2.015 8.998 1.00 96.88 90 LEU A N 1
ATOM 751 C CA . LEU A 1 90 ? -6.643 -1.894 7.979 1.00 96.88 90 LEU A CA 1
ATOM 752 C C . LEU A 1 90 ? -7.294 -3.239 7.659 1.00 96.88 90 LEU A C 1
ATOM 754 O O . LEU A 1 90 ? -8.518 -3.295 7.601 1.00 96.88 90 LEU A O 1
ATOM 758 N N . VAL A 1 91 ? -6.521 -4.321 7.524 1.00 96.31 91 VAL A N 1
ATOM 759 C CA . VAL A 1 91 ? -7.074 -5.672 7.333 1.00 96.31 91 VAL A CA 1
ATOM 760 C C . VAL A 1 91 ? -7.978 -6.055 8.500 1.00 96.31 91 VAL A C 1
ATOM 762 O O . VAL A 1 91 ? -9.101 -6.502 8.275 1.00 96.31 91 VAL A O 1
ATOM 765 N N . TYR A 1 92 ? -7.546 -5.818 9.740 1.00 97.06 92 TYR A N 1
ATOM 766 C CA . TYR A 1 92 ? -8.360 -6.133 10.912 1.00 97.06 92 TYR A CA 1
ATOM 767 C C . TYR A 1 92 ? -9.685 -5.354 10.927 1.00 97.06 92 TYR A C 1
ATOM 769 O O . TYR A 1 92 ? -10.752 -5.935 11.135 1.00 97.06 92 TYR A O 1
ATOM 777 N N . VAL A 1 93 ? -9.639 -4.043 10.665 1.00 97.25 93 VAL A N 1
ATOM 778 C CA 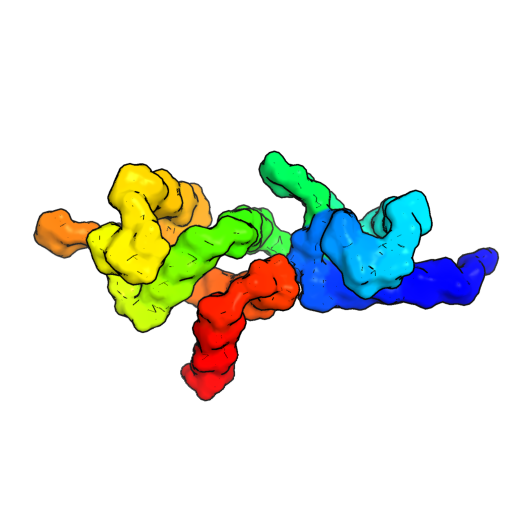. VAL A 1 93 ? -10.844 -3.197 10.619 1.00 97.25 93 VAL A CA 1
ATOM 779 C C . VAL A 1 93 ? -11.766 -3.604 9.463 1.00 97.25 93 VAL A C 1
ATOM 781 O O . VAL A 1 93 ? -12.981 -3.649 9.651 1.00 97.25 93 VAL A O 1
ATOM 784 N N . LEU A 1 94 ? -11.217 -3.940 8.290 1.00 96.25 94 LEU A N 1
ATOM 785 C CA . LEU A 1 94 ? -11.991 -4.420 7.140 1.00 96.25 94 LEU A CA 1
ATOM 786 C C . LEU A 1 94 ? -12.712 -5.733 7.458 1.00 96.25 94 LEU A C 1
ATOM 788 O O . LEU A 1 94 ? -13.913 -5.831 7.221 1.00 96.25 94 LEU A O 1
ATOM 792 N N . GLN A 1 95 ? -12.018 -6.699 8.066 1.00 94.94 95 GLN A N 1
ATOM 793 C CA . GLN A 1 95 ? -12.597 -7.988 8.462 1.00 94.94 95 GLN A CA 1
ATOM 794 C C . GLN A 1 95 ? -13.713 -7.848 9.505 1.00 94.94 95 GLN A C 1
ATOM 796 O O . GLN A 1 95 ? -14.668 -8.622 9.505 1.00 94.94 95 GLN A O 1
ATOM 801 N N . ARG A 1 96 ? -13.603 -6.872 10.413 1.00 95.19 96 ARG A N 1
ATOM 802 C CA . ARG A 1 96 ? -14.591 -6.641 11.480 1.00 95.19 96 ARG A CA 1
ATOM 803 C C . ARG A 1 96 ? -15.686 -5.645 11.107 1.00 95.19 96 ARG A C 1
ATOM 805 O O . ARG A 1 96 ? -16.611 -5.460 11.893 1.00 95.19 96 ARG A O 1
ATOM 812 N N . ASN A 1 97 ? -15.605 -5.012 9.935 1.00 93.50 97 ASN A N 1
ATOM 813 C CA . ASN A 1 97 ? -16.383 -3.845 9.495 1.00 93.50 97 ASN A CA 1
ATOM 814 C C . ASN A 1 97 ? -16.204 -2.575 10.346 1.00 93.50 97 ASN A C 1
ATOM 816 O O . ASN A 1 97 ? -16.191 -1.478 9.787 1.00 93.50 97 ASN A O 1
ATOM 820 N N . GLN A 1 98 ? -16.073 -2.716 11.663 1.00 95.00 98 GLN A N 1
ATOM 821 C CA . GLN A 1 98 ? -15.720 -1.673 12.613 1.00 95.00 98 GLN A CA 1
ATOM 822 C C . GLN A 1 98 ? -14.987 -2.285 13.815 1.00 95.00 98 GLN A C 1
ATOM 824 O O . GLN A 1 98 ? -15.249 -3.430 14.181 1.00 95.00 98 GLN A O 1
ATOM 829 N N . ALA A 1 99 ? -14.089 -1.533 14.448 1.00 96.69 99 ALA A N 1
ATOM 830 C CA . ALA A 1 99 ? -13.353 -1.997 15.626 1.00 96.69 99 ALA A CA 1
ATOM 831 C C . ALA A 1 99 ? -13.019 -0.850 16.585 1.00 96.69 99 ALA A C 1
ATOM 833 O O . ALA A 1 99 ? -12.849 0.295 16.160 1.00 96.69 99 ALA A O 1
ATOM 834 N N . THR A 1 100 ? -12.891 -1.141 17.880 1.00 96.62 100 THR A N 1
ATOM 835 C CA . THR A 1 100 ? -12.389 -0.150 18.839 1.00 96.62 100 THR A CA 1
ATOM 836 C C . THR A 1 100 ? -10.864 -0.064 18.798 1.00 96.62 100 THR A C 1
ATOM 838 O O . THR A 1 100 ? -10.177 -0.979 18.342 1.00 96.62 100 THR A O 1
ATOM 841 N N . ALA A 1 101 ? -10.298 1.022 19.332 1.00 95.00 101 ALA A N 1
ATOM 842 C CA . ALA A 1 101 ? -8.846 1.126 19.490 1.00 95.00 101 ALA A CA 1
ATOM 843 C C . ALA A 1 101 ? -8.269 -0.011 20.359 1.00 95.00 101 ALA A C 1
ATOM 845 O O . ALA A 1 101 ? -7.148 -0.450 20.124 1.00 95.00 101 ALA A O 1
ATOM 846 N N . MET A 1 102 ? -9.032 -0.512 21.337 1.00 94.12 102 MET A N 1
ATOM 847 C CA . MET A 1 102 ? -8.596 -1.627 22.180 1.00 94.12 102 MET A CA 1
ATOM 848 C C . MET A 1 102 ? -8.508 -2.927 21.375 1.00 94.12 102 MET A C 1
ATOM 850 O O . MET A 1 102 ? -7.479 -3.601 21.426 1.00 94.12 102 MET A O 1
ATOM 854 N N . ASP A 1 103 ? -9.537 -3.222 20.576 1.00 95.38 103 ASP A N 1
ATOM 855 C CA . ASP A 1 103 ? -9.581 -4.412 19.717 1.00 95.38 103 ASP A CA 1
ATOM 856 C C . ASP A 1 103 ? -8.411 -4.417 18.724 1.00 95.38 103 ASP A C 1
ATOM 858 O O . ASP A 1 103 ? -7.704 -5.415 18.578 1.00 95.38 103 ASP A O 1
ATOM 862 N N . ILE A 1 104 ? -8.159 -3.265 18.089 1.00 96.62 104 ILE A N 1
ATOM 863 C CA . ILE A 1 104 ? -7.061 -3.090 17.130 1.00 96.62 104 ILE A CA 1
ATOM 864 C C . ILE A 1 104 ? -5.702 -3.273 17.819 1.00 96.62 104 ILE A C 1
ATOM 866 O O . ILE A 1 104 ? -4.849 -3.996 17.302 1.00 96.62 104 ILE A O 1
ATOM 870 N N . ALA A 1 105 ? -5.488 -2.640 18.980 1.00 95.81 105 ALA A N 1
ATOM 871 C CA . ALA A 1 105 ? -4.233 -2.738 19.727 1.00 95.81 105 ALA A CA 1
ATOM 872 C C . ALA A 1 105 ? -3.915 -4.190 20.098 1.00 95.81 105 ALA A C 1
ATOM 874 O O . ALA A 1 105 ? -2.786 -4.647 19.907 1.00 95.81 105 ALA A O 1
ATOM 875 N N . GLN A 1 106 ? -4.921 -4.917 20.588 1.00 94.94 106 GLN A N 1
ATOM 876 C CA . GLN A 1 106 ? -4.780 -6.306 21.004 1.00 94.94 106 GLN A CA 1
ATOM 877 C C . GLN A 1 106 ? -4.509 -7.228 19.812 1.00 94.94 106 GLN A C 1
ATOM 879 O O . GLN A 1 106 ? -3.565 -8.017 19.855 1.00 94.94 106 GLN A O 1
ATOM 884 N N . ALA A 1 107 ? -5.291 -7.108 18.736 1.00 93.94 107 ALA A N 1
ATOM 885 C CA . ALA A 1 107 ? -5.149 -7.962 17.561 1.00 93.94 107 ALA A CA 1
ATOM 886 C C . ALA A 1 107 ? -3.820 -7.737 16.826 1.00 93.94 107 ALA A C 1
ATOM 888 O O . ALA A 1 107 ? -3.155 -8.696 16.438 1.00 93.94 107 ALA A O 1
ATOM 889 N N . CYS A 1 108 ? -3.403 -6.477 16.680 1.00 93.38 108 CYS A N 1
ATOM 890 C CA . CYS A 1 108 ? -2.175 -6.122 15.970 1.00 93.38 108 CYS A CA 1
ATOM 891 C C . CYS A 1 108 ? -0.928 -6.123 16.873 1.00 93.38 108 CYS A C 1
ATOM 893 O O . CYS A 1 108 ? 0.164 -5.829 16.391 1.00 93.38 108 CYS A O 1
ATOM 895 N N . LYS A 1 109 ? -1.073 -6.427 18.174 1.00 93.44 109 LYS A N 1
ATOM 896 C CA . LYS A 1 109 ? 0.003 -6.393 19.184 1.00 93.44 109 LYS A CA 1
ATOM 897 C C . LYS A 1 109 ? 0.739 -5.042 19.234 1.00 93.44 109 LYS A C 1
ATOM 899 O O . LYS A 1 109 ? 1.962 -4.986 19.348 1.00 93.44 109 LYS A O 1
ATOM 904 N N . ILE A 1 110 ? -0.012 -3.941 19.152 1.00 93.06 110 ILE A N 1
ATOM 905 C CA . ILE A 1 110 ? 0.518 -2.569 19.139 1.00 93.06 110 ILE A CA 1
ATOM 906 C C . ILE A 1 110 ? 0.299 -1.929 20.509 1.00 93.06 110 ILE A C 1
ATOM 908 O O . ILE A 1 110 ? -0.796 -1.983 21.064 1.00 93.06 110 ILE A O 1
ATOM 912 N N . GLN A 1 111 ? 1.319 -1.249 21.036 1.00 89.06 111 GLN A N 1
ATOM 913 C CA . GLN A 1 111 ? 1.153 -0.442 22.245 1.00 89.06 111 GLN A CA 1
ATOM 914 C C . GLN A 1 111 ? 0.142 0.703 22.017 1.00 89.06 111 GLN A C 1
ATOM 916 O O . GLN A 1 111 ? 0.223 1.384 20.990 1.00 89.06 111 GLN A O 1
ATOM 921 N N . PRO A 1 112 ? -0.765 0.996 22.969 1.00 80.75 112 PRO A N 1
ATOM 922 C CA . PRO A 1 112 ? -1.817 2.007 22.786 1.00 80.75 112 PRO A CA 1
ATOM 923 C C . PRO A 1 112 ? -1.311 3.409 22.400 1.00 80.75 112 PRO A C 1
ATOM 925 O O . PRO A 1 112 ? -1.942 4.113 21.604 1.00 80.75 112 PRO A O 1
ATOM 928 N N . SER A 1 113 ? -0.150 3.803 22.931 1.00 81.00 113 SER A N 1
ATOM 929 C CA . SER A 1 113 ? 0.531 5.064 22.613 1.00 81.00 113 SER A CA 1
ATOM 930 C C . SER A 1 113 ? 0.902 5.165 21.130 1.00 81.00 113 SER A C 1
ATOM 932 O O . SER A 1 113 ? 0.674 6.200 20.506 1.00 81.00 113 SER A O 1
ATOM 934 N N . ASN A 1 114 ? 1.391 4.073 20.539 1.00 87.25 114 ASN A N 1
ATOM 935 C CA . ASN A 1 114 ? 1.748 4.003 19.122 1.00 87.25 114 ASN A CA 1
ATOM 936 C C . ASN A 1 114 ? 0.507 3.885 18.232 1.00 87.25 114 ASN A C 1
ATOM 938 O O . ASN A 1 114 ? 0.442 4.530 17.185 1.00 87.25 114 ASN A O 1
ATOM 942 N N . LEU A 1 115 ? -0.508 3.126 18.665 1.00 93.69 115 LEU A N 1
ATOM 943 C CA . LEU A 1 115 ? -1.757 2.979 17.914 1.00 93.69 115 LEU A CA 1
ATOM 944 C C . LEU A 1 115 ? -2.446 4.326 17.684 1.00 93.69 115 LEU A C 1
ATOM 946 O O . LEU A 1 115 ? -2.918 4.600 16.584 1.00 93.69 115 LEU A O 1
ATOM 950 N N . SER A 1 116 ? -2.461 5.187 18.701 1.00 92.50 116 SER A N 1
ATOM 951 C CA . SER A 1 116 ? -3.091 6.506 18.605 1.00 92.50 116 SER A CA 1
ATOM 952 C C . SER A 1 116 ? -2.514 7.349 17.463 1.00 92.50 116 SER A C 1
ATOM 954 O O . SER A 1 116 ? -3.257 8.081 16.811 1.00 92.50 116 SER A O 1
ATOM 956 N N . ASN A 1 117 ? -1.212 7.228 17.186 1.00 94.19 117 ASN A N 1
ATOM 957 C CA . ASN A 1 117 ? -0.574 7.920 16.067 1.00 94.19 117 ASN A CA 1
ATOM 958 C C . ASN A 1 117 ? -1.019 7.336 14.723 1.00 94.19 117 ASN A C 1
ATOM 960 O O . ASN A 1 117 ? -1.398 8.099 13.841 1.00 94.19 117 ASN A O 1
ATOM 964 N N . TYR A 1 118 ? -1.060 6.006 14.589 1.00 95.50 118 TYR A N 1
ATOM 965 C CA . TYR A 1 118 ? -1.549 5.362 13.366 1.00 95.50 118 TYR A CA 1
ATOM 966 C C . TYR A 1 118 ? -3.006 5.717 13.065 1.00 95.50 118 TYR A C 1
ATOM 968 O O . TYR A 1 118 ? -3.315 6.074 11.933 1.00 95.50 118 TYR A O 1
ATOM 976 N N . LEU A 1 119 ? -3.888 5.680 14.069 1.00 96.38 119 LEU A N 1
ATOM 977 C CA . LEU A 1 119 ? -5.298 6.036 13.896 1.00 96.38 119 LEU A CA 1
ATOM 978 C C . LEU A 1 119 ? -5.451 7.496 13.459 1.00 96.38 119 LEU A C 1
ATOM 980 O O . LEU A 1 119 ? -6.112 7.755 12.460 1.00 96.38 119 LEU A O 1
ATOM 984 N N . LYS A 1 120 ? -4.756 8.433 14.120 1.00 95.69 120 LYS A N 1
ATOM 985 C CA . LYS A 1 120 ? -4.749 9.849 13.716 1.00 95.69 120 LYS A CA 1
ATOM 986 C C . LYS A 1 120 ? -4.245 10.039 12.290 1.00 95.69 120 LYS A C 1
ATOM 988 O O . LYS A 1 120 ? -4.827 10.816 11.542 1.00 95.69 120 LYS A O 1
ATOM 993 N N . THR A 1 121 ? -3.169 9.350 11.905 1.00 94.94 121 THR A N 1
ATOM 994 C CA . THR A 1 121 ? -2.659 9.400 10.532 1.00 94.94 121 THR A CA 1
ATOM 995 C C . THR A 1 121 ? -3.707 8.879 9.555 1.00 94.94 121 THR A C 1
ATOM 997 O O . THR A 1 121 ? -3.996 9.556 8.576 1.00 94.94 121 THR A O 1
ATOM 1000 N N . LEU A 1 122 ? -4.321 7.727 9.816 1.00 96.44 122 LEU A N 1
ATOM 1001 C CA . LEU A 1 122 ? -5.328 7.147 8.926 1.00 96.44 122 LEU A CA 1
ATOM 1002 C C . LEU A 1 122 ? -6.582 8.021 8.795 1.00 96.44 122 LEU A C 1
ATOM 1004 O O . LEU A 1 122 ? -7.104 8.157 7.692 1.00 96.44 122 LEU A O 1
ATOM 1008 N N . GLU A 1 123 ? -7.030 8.660 9.874 1.00 96.19 123 GLU A N 1
ATOM 1009 C CA . GLU A 1 123 ? -8.133 9.628 9.838 1.00 96.19 123 GLU A CA 1
ATOM 1010 C C . GLU A 1 123 ? -7.754 10.903 9.071 1.00 96.19 123 GLU A C 1
ATOM 1012 O O . GLU A 1 123 ? -8.511 11.365 8.224 1.00 96.19 123 GLU A O 1
ATOM 1017 N N . ALA A 1 124 ? -6.554 11.448 9.298 1.00 94.94 124 ALA A N 1
ATOM 1018 C CA . ALA A 1 124 ? -6.075 12.645 8.600 1.00 94.94 124 ALA A CA 1
ATOM 1019 C C . ALA A 1 124 ? -5.873 12.432 7.088 1.00 94.94 124 ALA A C 1
ATOM 1021 O O . ALA A 1 124 ? -5.836 13.397 6.329 1.00 94.94 124 ALA A O 1
ATOM 1022 N N . ASN A 1 125 ? -5.720 11.178 6.655 1.00 93.56 125 ASN A N 1
ATOM 1023 C CA . ASN A 1 125 ? -5.607 10.786 5.248 1.00 93.56 125 ASN A CA 1
ATOM 1024 C C . ASN A 1 125 ? -6.952 10.295 4.674 1.00 93.56 125 ASN A C 1
ATOM 1026 O O . ASN A 1 125 ? -6.969 9.727 3.588 1.00 93.56 125 ASN A O 1
ATOM 1030 N N . ASP A 1 126 ? -8.056 10.494 5.401 1.00 93.88 126 ASP A N 1
ATOM 1031 C CA . ASP A 1 126 ? -9.417 10.120 5.005 1.00 93.88 126 ASP A CA 1
ATOM 1032 C C . ASP A 1 126 ? -9.630 8.614 4.741 1.00 93.88 126 ASP A C 1
ATOM 1034 O O . ASP A 1 126 ? -10.522 8.207 4.002 1.00 93.88 126 ASP A O 1
ATOM 1038 N N . ILE A 1 127 ? -8.814 7.758 5.365 1.00 96.56 127 ILE A N 1
ATOM 1039 C CA . ILE A 1 127 ? -8.894 6.295 5.217 1.00 96.56 127 ILE A CA 1
ATOM 1040 C C . ILE A 1 127 ? -9.844 5.700 6.256 1.00 96.56 127 ILE A C 1
ATOM 1042 O O . ILE A 1 127 ? -10.661 4.831 5.942 1.00 96.56 127 ILE A O 1
ATOM 1046 N N . LEU A 1 128 ? -9.733 6.162 7.503 1.00 97.31 128 LEU A N 1
ATOM 1047 C CA . LEU A 1 128 ? -10.609 5.762 8.599 1.00 97.31 128 LEU A CA 1
ATOM 1048 C C . LEU A 1 128 ? -11.547 6.904 8.981 1.00 97.31 128 LEU A C 1
ATOM 1050 O O . LEU A 1 128 ? -11.173 8.072 8.955 1.00 97.31 128 LEU A O 1
ATOM 1054 N N . ALA A 1 129 ? -12.748 6.538 9.408 1.00 97.06 129 ALA A N 1
ATOM 1055 C CA . ALA A 1 129 ? -13.633 7.399 10.175 1.00 97.06 129 ALA A CA 1
ATOM 1056 C C . ALA A 1 129 ? -13.957 6.721 11.503 1.00 97.06 129 ALA A C 1
ATOM 1058 O O . ALA A 1 129 ? -13.915 5.491 11.602 1.00 97.06 129 ALA A O 1
ATOM 1059 N N . HIS A 1 130 ? -14.317 7.515 12.510 1.00 96.88 130 HIS A N 1
ATOM 1060 C CA . HIS A 1 130 ? -14.839 6.982 13.758 1.00 96.88 130 HIS A CA 1
ATOM 1061 C C . HIS A 1 130 ? -16.267 7.440 14.034 1.00 96.88 130 HIS A C 1
ATOM 1063 O O . HIS A 1 130 ? -16.652 8.572 13.746 1.00 96.88 130 HIS A O 1
ATOM 1069 N N . THR A 1 131 ? -17.033 6.564 14.676 1.00 96.25 131 THR A N 1
ATOM 1070 C CA . THR A 1 131 ? -18.308 6.900 15.307 1.00 96.25 131 THR A CA 1
ATOM 1071 C C . THR A 1 131 ? -18.175 6.766 16.820 1.00 96.25 131 THR A C 1
ATOM 1073 O O . THR A 1 131 ? -17.391 5.959 17.331 1.00 96.25 131 THR A O 1
ATOM 1076 N N . LYS A 1 132 ? -18.903 7.602 17.565 1.00 94.94 132 LYS A N 1
ATOM 1077 C CA . LYS A 1 132 ? -18.970 7.514 19.028 1.00 94.94 132 LYS A CA 1
ATOM 1078 C C . LYS A 1 132 ? -20.245 6.788 19.424 1.00 94.94 132 LYS A C 1
ATOM 1080 O O . LYS A 1 132 ? -21.331 7.202 19.031 1.00 94.94 132 LYS A O 1
ATOM 1085 N N . GLN A 1 133 ? -20.106 5.754 20.243 1.00 92.56 133 GLN A N 1
ATOM 1086 C CA . GLN A 1 133 ? -21.226 5.047 20.856 1.00 92.56 133 GLN A CA 1
ATOM 1087 C C . GLN A 1 133 ? -20.961 4.943 22.359 1.00 92.56 133 GLN A C 1
ATOM 1089 O O . GLN A 1 133 ? -20.094 4.197 22.820 1.00 92.56 133 GLN A O 1
ATOM 1094 N N . GLY A 1 134 ? -21.664 5.775 23.133 1.00 92.12 134 GLY A N 1
ATOM 1095 C CA . GLY A 1 134 ? -21.407 5.940 24.562 1.00 92.12 134 GLY A CA 1
ATOM 1096 C C . GLY A 1 134 ? -19.972 6.407 24.832 1.00 92.12 134 GLY A C 1
ATOM 1097 O O . GLY A 1 134 ? -19.555 7.470 24.374 1.00 92.12 134 GLY A O 1
ATOM 1098 N N . ARG A 1 135 ? -19.211 5.603 25.585 1.00 89.69 135 ARG A N 1
ATOM 1099 C CA . ARG A 1 135 ? -17.805 5.887 25.932 1.00 89.69 135 ARG A CA 1
ATOM 1100 C C . ARG A 1 135 ? -16.801 5.359 24.903 1.00 89.69 135 ARG A C 1
ATOM 1102 O O . ARG A 1 135 ? -15.614 5.657 25.017 1.00 89.69 135 ARG A O 1
ATOM 1109 N N . TYR A 1 136 ? -17.259 4.596 23.914 1.00 90.81 136 TYR A N 1
ATOM 1110 C CA . TYR A 1 136 ? -16.396 3.917 22.953 1.00 90.81 136 TYR A CA 1
ATOM 1111 C C . TYR A 1 136 ? -16.348 4.656 21.615 1.00 90.81 136 TYR A C 1
ATOM 1113 O O . TYR A 1 136 ? -17.311 5.304 21.194 1.00 90.81 136 TYR A O 1
ATOM 1121 N N . ARG A 1 137 ? -15.197 4.549 20.947 1.00 95.00 137 ARG A N 1
ATOM 1122 C CA . ARG A 1 137 ? -15.002 4.977 19.559 1.00 95.00 137 ARG A CA 1
ATOM 1123 C C . ARG A 1 137 ? -14.820 3.742 18.693 1.00 95.00 137 ARG A C 1
ATOM 1125 O O . ARG A 1 137 ? -13.944 2.930 18.988 1.00 95.00 137 ARG A O 1
ATOM 1132 N N . PHE A 1 138 ? -15.618 3.645 17.640 1.00 97.31 138 PHE A N 1
ATOM 1133 C CA . PHE A 1 138 ? -15.547 2.582 16.646 1.00 97.31 138 PHE A CA 1
ATOM 1134 C C . PHE A 1 138 ? -14.989 3.146 15.353 1.00 97.31 138 PHE A C 1
ATOM 1136 O O . PHE A 1 138 ? -15.537 4.109 14.824 1.00 97.31 138 PHE A O 1
ATOM 1143 N N . TYR A 1 139 ? -13.904 2.555 14.868 1.00 97.94 139 TYR A N 1
ATOM 1144 C CA . TYR A 1 139 ? -13.223 2.933 13.639 1.00 97.94 139 TYR A CA 1
ATOM 1145 C C . TYR A 1 139 ? -13.669 2.025 12.501 1.00 97.94 139 TYR A C 1
ATOM 1147 O O . TYR A 1 139 ? -13.709 0.808 12.674 1.00 97.94 139 TYR A O 1
ATOM 1155 N N . ALA A 1 140 ? -13.958 2.610 11.344 1.00 97.88 140 ALA A N 1
ATOM 1156 C CA . ALA A 1 140 ? -14.314 1.905 10.119 1.00 97.88 140 ALA A CA 1
ATOM 1157 C C . ALA A 1 140 ? -13.568 2.511 8.924 1.00 97.88 140 ALA A C 1
ATOM 1159 O O . ALA A 1 140 ? -13.289 3.713 8.901 1.00 97.88 140 ALA A O 1
ATOM 1160 N N . VAL A 1 141 ? -13.252 1.683 7.927 1.00 97.38 141 VAL A N 1
ATOM 1161 C CA . VAL A 1 141 ? -12.689 2.159 6.655 1.00 97.38 141 VAL A CA 1
ATOM 1162 C C . VAL A 1 141 ? -13.779 2.878 5.865 1.00 97.38 141 VAL A C 1
ATOM 1164 O O . VAL A 1 141 ? -14.854 2.311 5.665 1.00 97.38 141 VAL A O 1
ATOM 1167 N N . LYS A 1 142 ? -13.499 4.113 5.429 1.00 95.88 142 LYS A N 1
ATOM 1168 C CA . LYS A 1 142 ? -14.462 4.960 4.707 1.00 95.88 142 LYS A CA 1
ATOM 1169 C C . LYS A 1 142 ? -14.808 4.399 3.330 1.00 95.88 142 LYS A C 1
ATOM 1171 O O . LYS A 1 142 ? -15.978 4.224 3.018 1.00 95.88 142 LYS A O 1
ATOM 1176 N N . ASP A 1 143 ? -13.782 4.108 2.537 1.00 94.06 143 ASP A N 1
ATOM 1177 C CA 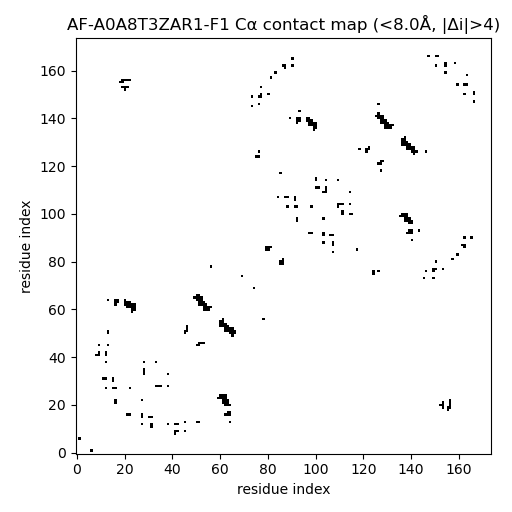. ASP A 1 143 ? -13.901 3.524 1.202 1.00 94.06 143 ASP A CA 1
ATOM 1178 C C . ASP A 1 143 ? -13.176 2.174 1.186 1.00 94.06 143 ASP A C 1
ATOM 1180 O O . ASP A 1 143 ? -11.962 2.078 0.975 1.00 94.06 143 ASP A O 1
ATOM 1184 N N . LYS A 1 144 ? -13.935 1.119 1.497 1.00 94.62 144 LYS A N 1
ATOM 1185 C CA . LYS A 1 144 ? -13.411 -0.249 1.568 1.00 94.62 144 LYS A CA 1
ATOM 1186 C C . LYS A 1 144 ? -12.913 -0.716 0.206 1.00 94.62 144 LYS A C 1
ATOM 1188 O O . LYS A 1 144 ? -11.840 -1.307 0.134 1.00 94.62 144 LYS A O 1
ATOM 1193 N N . GLU A 1 145 ? -13.662 -0.428 -0.854 1.00 92.19 145 GLU A N 1
ATOM 1194 C CA . GLU A 1 145 ? -13.353 -0.870 -2.214 1.00 92.19 145 GLU A CA 1
ATOM 1195 C C . GLU A 1 145 ? -12.023 -0.294 -2.692 1.00 92.19 145 GLU A C 1
ATOM 1197 O O . GLU A 1 145 ? -11.168 -1.038 -3.171 1.00 92.19 145 GLU A O 1
ATOM 1202 N N . THR A 1 146 ? -11.788 1.006 -2.494 1.00 91.94 146 THR A N 1
ATOM 1203 C CA . THR A 1 146 ? -10.509 1.632 -2.849 1.00 91.94 146 THR A CA 1
ATOM 1204 C C . THR A 1 146 ? -9.351 1.041 -2.051 1.00 91.94 146 THR A C 1
ATOM 1206 O O . THR A 1 146 ? -8.326 0.693 -2.640 1.00 91.94 146 THR A O 1
ATOM 1209 N N . VAL A 1 147 ? -9.488 0.877 -0.731 1.00 94.19 147 VAL A N 1
ATOM 1210 C CA . VAL A 1 147 ? -8.404 0.316 0.095 1.00 94.19 147 VAL A CA 1
ATOM 1211 C C . VAL A 1 147 ? -8.088 -1.123 -0.314 1.00 94.19 147 VAL A C 1
ATOM 1213 O O . VAL A 1 147 ? -6.915 -1.460 -0.478 1.00 94.19 147 VAL A O 1
ATOM 1216 N N . ILE A 1 148 ? -9.108 -1.952 -0.541 1.00 93.94 148 ILE A N 1
ATOM 1217 C CA . ILE A 1 148 ? -8.946 -3.346 -0.970 1.00 93.94 148 ILE A CA 1
ATOM 1218 C C . ILE A 1 148 ? -8.332 -3.419 -2.372 1.00 93.94 148 ILE A C 1
ATOM 1220 O O . ILE A 1 148 ? -7.357 -4.145 -2.568 1.00 93.94 148 ILE A O 1
ATOM 1224 N N . ARG A 1 149 ? -8.816 -2.615 -3.330 1.00 91.88 149 ARG A N 1
ATOM 1225 C CA . ARG A 1 149 ? -8.245 -2.513 -4.685 1.00 91.88 149 ARG A CA 1
ATOM 1226 C C . ARG A 1 149 ? -6.758 -2.171 -4.634 1.00 91.88 149 ARG A C 1
ATOM 1228 O O . ARG A 1 149 ? -5.955 -2.796 -5.330 1.00 91.88 149 ARG A O 1
ATOM 1235 N N . LEU A 1 150 ? -6.377 -1.183 -3.822 1.00 91.81 150 LEU A N 1
ATOM 1236 C CA . LEU A 1 150 ? -4.981 -0.772 -3.669 1.00 91.81 150 LEU A CA 1
ATOM 1237 C C . LEU A 1 150 ? -4.151 -1.847 -2.956 1.00 91.81 150 LEU A C 1
ATOM 1239 O O . LEU A 1 150 ? -3.021 -2.109 -3.364 1.00 91.81 150 LEU A O 1
ATOM 1243 N N . MET A 1 151 ? -4.699 -2.532 -1.952 1.00 92.06 151 MET A N 1
ATOM 1244 C CA . MET A 1 151 ? -4.028 -3.681 -1.342 1.00 92.06 151 MET A CA 1
ATOM 1245 C C . MET A 1 151 ? -3.780 -4.801 -2.360 1.00 92.06 151 MET A C 1
ATOM 1247 O O . MET A 1 151 ? -2.650 -5.268 -2.470 1.00 92.06 151 MET A O 1
ATOM 1251 N N . ALA A 1 152 ? -4.783 -5.173 -3.157 1.00 90.06 152 ALA A N 1
ATOM 1252 C CA . ALA A 1 152 ? -4.668 -6.208 -4.183 1.00 90.06 152 ALA A CA 1
ATOM 1253 C C . ALA A 1 152 ? -3.663 -5.834 -5.284 1.00 90.06 152 ALA A C 1
ATOM 1255 O O . ALA A 1 152 ? -2.801 -6.635 -5.649 1.00 90.06 152 ALA A O 1
ATOM 1256 N N . THR A 1 153 ? -3.714 -4.588 -5.765 1.00 87.25 153 THR A N 1
ATOM 1257 C CA . THR A 1 153 ? -2.813 -4.081 -6.816 1.00 87.25 153 THR A CA 1
ATOM 1258 C C . THR A 1 153 ? -1.347 -4.114 -6.376 1.00 87.25 153 THR A C 1
ATOM 1260 O O . THR A 1 153 ? -0.455 -4.396 -7.176 1.00 87.25 153 THR A O 1
ATOM 1263 N N . HIS A 1 154 ? -1.085 -3.865 -5.090 1.00 82.81 154 HIS A N 1
ATOM 1264 C CA . HIS A 1 154 ? 0.267 -3.794 -4.532 1.00 82.81 154 HIS A CA 1
ATOM 1265 C C . HIS A 1 154 ? 0.655 -5.011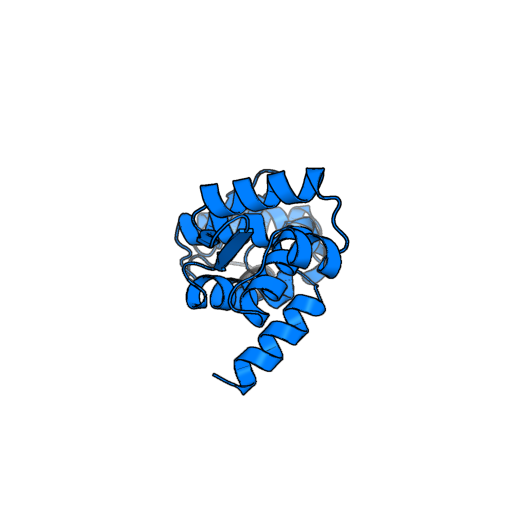 -3.694 1.00 82.81 154 HIS A C 1
ATOM 1267 O O . HIS A 1 154 ? 1.755 -5.027 -3.144 1.00 82.81 154 HIS A O 1
ATOM 1273 N N . LYS A 1 155 ? -0.192 -6.046 -3.649 1.00 83.56 155 LYS A N 1
ATOM 1274 C CA . LYS A 1 155 ? -0.011 -7.286 -2.881 1.00 83.56 155 LYS A CA 1
ATOM 1275 C C . LYS A 1 155 ? 1.418 -7.828 -3.011 1.00 83.56 155 LYS A C 1
ATOM 1277 O O . LYS A 1 155 ? 2.158 -7.960 -2.039 1.00 83.56 155 LYS A O 1
ATOM 1282 N N . LYS A 1 156 ? 1.882 -7.966 -4.258 1.00 81.75 156 LYS A N 1
ATOM 1283 C CA . LYS A 1 156 ? 3.229 -8.459 -4.594 1.00 81.75 156 LYS A CA 1
ATOM 1284 C C . LYS A 1 156 ? 4.381 -7.543 -4.158 1.00 81.75 156 LYS A C 1
ATOM 1286 O O . LYS A 1 156 ? 5.503 -8.025 -4.028 1.00 81.75 156 LYS A O 1
ATOM 1291 N N . SER A 1 157 ? 4.128 -6.248 -3.981 1.00 80.00 157 SER A N 1
ATOM 1292 C CA . SER A 1 157 ? 5.111 -5.255 -3.524 1.00 80.00 157 SER A CA 1
ATOM 1293 C C . SER A 1 157 ? 5.213 -5.180 -1.995 1.00 80.00 157 SER A C 1
ATOM 1295 O O . SER A 1 157 ? 6.158 -4.578 -1.490 1.00 80.00 157 SER A O 1
ATOM 1297 N N . PHE A 1 158 ? 4.248 -5.734 -1.252 1.00 79.38 158 PHE A N 1
ATOM 1298 C CA . PHE A 1 158 ? 4.254 -5.711 0.214 1.00 79.38 158 PHE A CA 1
ATOM 1299 C C . PHE A 1 158 ? 4.960 -6.913 0.839 1.00 79.38 158 PHE A C 1
ATOM 1301 O O . PHE A 1 158 ? 5.544 -6.744 1.906 1.00 79.38 158 PHE A O 1
ATOM 1308 N N . LEU A 1 159 ? 4.948 -8.074 0.165 1.00 73.38 159 LEU A N 1
ATOM 1309 C CA . LEU A 1 159 ? 5.492 -9.342 0.680 1.00 73.38 159 LEU A CA 1
ATOM 1310 C C . LEU A 1 159 ? 4.942 -9.669 2.081 1.00 73.38 159 LEU A C 1
ATOM 1312 O O . LEU A 1 159 ? 5.695 -9.968 3.005 1.00 73.38 159 LEU A O 1
ATOM 1316 N N . ASP A 1 160 ? 3.626 -9.548 2.234 1.00 84.75 160 ASP A N 1
ATOM 1317 C CA . ASP A 1 160 ? 2.926 -9.572 3.514 1.00 84.75 160 ASP A CA 1
ATOM 1318 C C . ASP A 1 160 ? 1.826 -10.636 3.468 1.00 84.75 160 ASP A C 1
ATOM 1320 O O . ASP A 1 160 ? 0.775 -10.434 2.858 1.00 84.75 160 ASP A O 1
ATOM 1324 N N . SER A 1 161 ? 2.075 -11.781 4.106 1.00 87.06 161 SER A N 1
ATOM 1325 C CA . SER A 1 161 ? 1.197 -12.950 4.012 1.00 87.06 161 SER A CA 1
ATOM 1326 C C . SER A 1 161 ? -0.187 -12.725 4.623 1.00 87.06 161 SER A C 1
ATOM 1328 O O . SER A 1 161 ? -1.154 -13.354 4.198 1.00 87.06 161 SER A O 1
ATOM 1330 N N . LEU A 1 162 ? -0.314 -11.822 5.601 1.00 89.00 162 LEU A N 1
ATOM 1331 C CA . LEU A 1 162 ? -1.604 -11.490 6.202 1.00 89.00 162 LEU A CA 1
ATOM 1332 C C . LEU A 1 162 ? -2.483 -10.754 5.193 1.00 89.00 162 LEU A C 1
ATOM 1334 O O . LEU A 1 162 ? -3.662 -11.082 5.043 1.00 89.00 162 LEU A O 1
ATOM 1338 N N . VAL A 1 163 ? -1.904 -9.787 4.480 1.00 88.50 163 VAL A N 1
ATOM 1339 C CA . VAL A 1 163 ? -2.600 -9.103 3.386 1.00 88.50 163 VAL A CA 1
ATOM 1340 C C . VAL A 1 163 ? -2.860 -10.058 2.236 1.00 88.50 163 VAL A C 1
ATOM 1342 O O . VAL A 1 163 ? -3.955 -10.033 1.679 1.00 88.50 163 VAL A O 1
ATOM 1345 N N . ASP A 1 164 ? -1.900 -10.924 1.911 1.00 89.62 164 ASP A N 1
ATOM 1346 C CA . ASP A 1 164 ? -2.064 -11.905 0.846 1.00 89.62 164 ASP A CA 1
ATOM 1347 C C . ASP A 1 164 ? -3.302 -12.774 1.096 1.00 89.62 164 ASP A C 1
ATOM 1349 O O . ASP A 1 164 ? -4.197 -12.799 0.249 1.00 89.62 164 ASP A O 1
ATOM 1353 N N . ASN A 1 165 ? -3.392 -13.378 2.284 1.00 90.31 165 ASN A N 1
ATOM 1354 C CA . ASN A 1 165 ? -4.515 -14.218 2.696 1.00 90.31 165 ASN A CA 1
ATOM 1355 C C . ASN A 1 165 ? -5.839 -13.446 2.710 1.00 90.31 165 ASN A C 1
ATOM 1357 O O . ASN A 1 165 ? -6.860 -13.957 2.258 1.00 90.31 165 ASN A O 1
ATOM 1361 N N . PHE A 1 166 ? -5.841 -12.211 3.223 1.00 91.62 166 PHE A N 1
ATOM 1362 C CA . PHE A 1 166 ? -7.046 -11.381 3.249 1.00 91.62 166 PHE A CA 1
ATOM 1363 C C . PHE A 1 166 ? -7.582 -11.101 1.840 1.00 91.62 166 PHE A C 1
ATOM 1365 O O . PHE A 1 166 ? -8.785 -11.215 1.613 1.00 91.62 166 PHE A O 1
ATOM 1372 N N . ILE A 1 167 ? -6.700 -10.759 0.899 1.00 91.69 167 ILE A N 1
ATOM 1373 C CA . ILE A 1 167 ? -7.091 -10.466 -0.483 1.00 91.69 167 ILE A CA 1
ATOM 1374 C C . ILE A 1 167 ? -7.584 -11.718 -1.208 1.00 91.69 167 ILE A C 1
ATOM 1376 O O . ILE A 1 167 ? -8.542 -11.6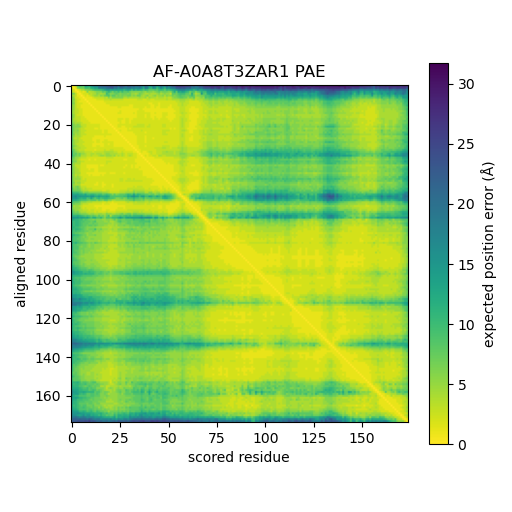11 -1.968 1.00 91.69 167 ILE A O 1
ATOM 1380 N N . ASP A 1 168 ? -6.983 -12.884 -0.960 1.00 89.88 168 ASP A N 1
ATOM 1381 C CA . ASP A 1 168 ? -7.433 -14.139 -1.576 1.00 89.88 168 ASP A CA 1
ATOM 1382 C C . ASP A 1 168 ? -8.845 -14.507 -1.098 1.00 89.88 168 ASP A C 1
ATOM 1384 O O . ASP A 1 168 ? -9.737 -14.712 -1.918 1.00 89.88 168 ASP A O 1
ATOM 1388 N N . VAL A 1 169 ? -9.097 -14.443 0.216 1.00 88.31 169 VAL A N 1
ATOM 1389 C CA . VAL A 1 169 ? -10.438 -14.677 0.784 1.00 88.31 169 VAL A CA 1
ATOM 1390 C C . VAL A 1 169 ? -11.454 -13.658 0.268 1.00 88.31 169 VAL A C 1
ATOM 1392 O O . VAL A 1 169 ? -12.603 -14.006 0.003 1.00 88.31 169 VAL A O 1
ATOM 1395 N N . TRP A 1 170 ? -11.073 -12.388 0.132 1.00 85.75 170 TRP A N 1
ATOM 1396 C CA . TRP A 1 170 ? -11.990 -11.373 -0.382 1.00 85.75 170 TRP A CA 1
ATOM 1397 C C . TRP A 1 170 ? -12.339 -11.613 -1.856 1.00 85.75 170 TRP A C 1
ATOM 1399 O O . TRP A 1 170 ? -13.509 -11.521 -2.218 1.00 85.75 170 TRP A O 1
ATOM 1409 N N . ALA A 1 171 ? -11.359 -11.979 -2.687 1.00 81.38 171 ALA A N 1
ATOM 1410 C CA . ALA A 1 171 ? -11.574 -12.271 -4.103 1.00 81.38 171 ALA A CA 1
ATOM 1411 C C . ALA A 1 171 ? -12.485 -13.491 -4.342 1.00 81.38 171 ALA A C 1
ATOM 1413 O O . ALA A 1 171 ? -13.175 -13.534 -5.353 1.00 81.38 171 ALA A O 1
ATOM 1414 N N . GLU A 1 172 ? -12.512 -14.458 -3.421 1.00 76.12 172 GLU A N 1
ATOM 1415 C CA . GLU A 1 172 ? -13.407 -15.626 -3.482 1.00 76.12 172 GLU A CA 1
ATOM 1416 C C . GLU A 1 172 ? -14.867 -15.305 -3.114 1.00 76.12 172 GLU A C 1
ATOM 1418 O O . GLU A 1 172 ? -15.771 -16.052 -3.482 1.00 76.12 172 GLU A O 1
ATOM 1423 N N . ASN A 1 173 ? -15.102 -14.211 -2.382 1.00 63.44 173 ASN A N 1
ATOM 1424 C CA . ASN A 1 173 ? -16.412 -13.838 -1.834 1.00 63.44 173 ASN A CA 1
ATOM 1425 C C . ASN A 1 173 ? -17.007 -12.560 -2.463 1.00 63.44 173 ASN A C 1
ATOM 1427 O O . ASN A 1 173 ? -17.988 -12.033 -1.932 1.00 63.44 173 ASN A O 1
ATOM 1431 N N . SER A 1 174 ? -16.402 -12.047 -3.542 1.00 56.00 174 SER A N 1
ATOM 1432 C CA . SER A 1 174 ? -16.792 -10.801 -4.228 1.00 56.00 174 SER A CA 1
ATOM 1433 C C . SER A 1 174 ? -17.388 -11.042 -5.608 1.00 56.00 174 SER A C 1
ATOM 1435 O O . SER A 1 174 ? -16.963 -12.010 -6.274 1.00 56.00 174 SER A O 1
#

Sequence (174 aa):
MSDPLELEVRKKIYDTIVKYPGIHLRELQRKTELATGSLDYHVHLLHKRGMIRVEKDQRFTRYYSAQQPFSSSDKQVMSLLRQETIRHILVYVLQRNQATAMDIAQACKIQPSNLSNYLKTLEANDILAHTKQGRYRFYAVKDKETVIRLMATHKKSFLDSLVDNFIDVWAENS

Radius of gyration: 18.78 Å; Cα contacts (8 Å, |Δi|>4): 192; chains: 1; bounding box: 46×28×60 Å

Nearest PDB structures (foldseek):
  1u2w-assembly1_B  TM=8.077E-01  e=1.694E-04  Staphylococcus aureus
  3f72-assembly1_B  TM=8.140E-01  e=2.519E-04  Staphylococcus aureus
  2kko-assembly1_A  TM=8.510E-01  e=1.545E-03  Mycobacterium tuberculosis 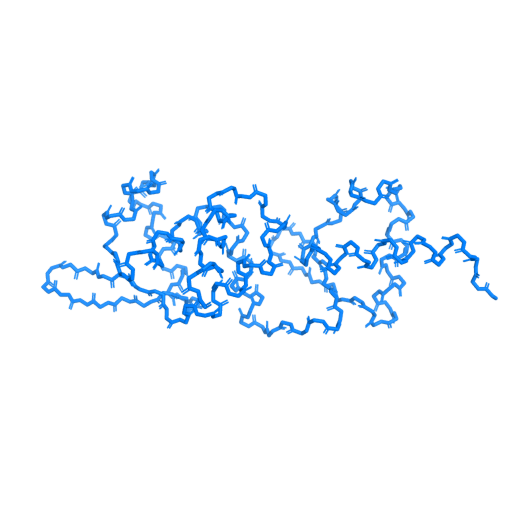variant bovis
  1r22-assembly1_B  TM=6.967E-01  e=1.601E-04  Synechococcus elongatus PCC 7942 = FACHB-805
  1u2w-assembly2_C  TM=8.060E-01  e=9.816E-04  Staphylococcus aureus